Protein AF-A0A8J7HXJ5-F1 (afdb_monomer_lite)

pLDDT: mean 77.42, std 13.67, range [42.78, 91.56]

Radius of gyration: 14.04 Å; chains: 1; bounding box: 28×30×42 Å

Foldseek 3Di:
DPDDDVVNVLVVQLVVLVVVVVVVCVVVPPDDPDDPDLDDPSRLVSLVVVPVVDPDPDPQVSLVVCCVPPCVVVVSRDDPVVSVVSVVD

Organism: NCBI:txid2794033

Structure (mmCIF, N/CA/C/O backbone):
data_AF-A0A8J7HXJ5-F1
#
_entry.id   AF-A0A8J7HXJ5-F1
#
loop_
_atom_site.group_PDB
_atom_site.id
_atom_site.type_symbol
_atom_site.label_atom_id
_atom_site.label_alt_id
_atom_site.label_comp_id
_atom_site.label_asym_id
_atom_site.label_entity_id
_atom_site.label_seq_id
_atom_site.pdbx_PDB_ins_code
_atom_site.Cartn_x
_atom_site.Cartn_y
_atom_site.Cartn_z
_atom_site.occupancy
_atom_site.B_iso_or_equiv
_atom_site.auth_seq_id
_atom_site.auth_comp_id
_atom_site.auth_asym_id
_atom_site.auth_atom_id
_atom_site.pdbx_PDB_model_num
ATOM 1 N N . MET A 1 1 ? 7.612 -16.925 -20.480 1.00 42.78 1 MET A N 1
ATOM 2 C CA . MET A 1 1 ? 7.671 -16.411 -19.096 1.00 42.78 1 MET A CA 1
ATOM 3 C C . MET A 1 1 ? 6.352 -15.718 -18.833 1.00 42.78 1 MET A C 1
ATOM 5 O O . MET A 1 1 ? 6.052 -14.755 -19.520 1.00 42.78 1 MET A O 1
ATOM 9 N N . THR A 1 2 ? 5.516 -16.265 -17.957 1.00 55.53 2 THR A N 1
ATOM 10 C CA . THR A 1 2 ? 4.242 -15.643 -17.576 1.00 55.53 2 THR A CA 1
ATOM 11 C C . THR A 1 2 ? 4.557 -14.404 -16.745 1.00 55.53 2 THR A C 1
ATOM 13 O O . THR A 1 2 ? 4.899 -14.520 -15.570 1.00 55.53 2 THR A O 1
ATOM 16 N N . SER A 1 3 ? 4.534 -13.229 -17.371 1.00 75.69 3 SER A N 1
ATOM 17 C CA . SER A 1 3 ? 4.581 -11.956 -16.655 1.00 75.69 3 SER A CA 1
ATOM 18 C C . SER A 1 3 ? 3.329 -11.866 -15.789 1.00 75.69 3 SER A C 1
ATOM 20 O O . SER A 1 3 ? 2.217 -11.878 -16.316 1.00 75.69 3 SER A O 1
ATOM 22 N N . ILE A 1 4 ? 3.504 -11.849 -14.471 1.00 79.69 4 ILE A N 1
ATOM 23 C CA . ILE A 1 4 ? 2.398 -11.634 -13.539 1.00 79.69 4 ILE A CA 1
ATOM 24 C C . ILE A 1 4 ? 2.001 -10.162 -13.652 1.00 79.69 4 ILE A C 1
ATOM 26 O O . ILE A 1 4 ? 2.864 -9.286 -13.602 1.00 79.69 4 ILE A O 1
ATOM 30 N N . ASP A 1 5 ? 0.709 -9.903 -13.838 1.00 88.19 5 ASP A N 1
ATOM 31 C CA . ASP A 1 5 ? 0.184 -8.543 -13.862 1.00 88.19 5 ASP A CA 1
ATOM 32 C C . ASP A 1 5 ? 0.346 -7.881 -12.488 1.00 88.19 5 ASP A C 1
ATOM 34 O O . ASP A 1 5 ? 0.108 -8.501 -11.446 1.00 88.19 5 ASP A O 1
ATOM 38 N N . LEU A 1 6 ? 0.731 -6.606 -12.481 1.00 86.50 6 LEU A N 1
ATOM 39 C CA . LEU A 1 6 ? 0.958 -5.867 -11.245 1.00 86.50 6 LEU A CA 1
ATOM 40 C C . LEU A 1 6 ? -0.321 -5.769 -10.404 1.00 86.50 6 LEU A C 1
ATOM 42 O O . LEU A 1 6 ? -0.250 -5.860 -9.181 1.00 86.50 6 LEU A O 1
ATOM 46 N N . GLY A 1 7 ? -1.489 -5.673 -11.041 1.00 88.62 7 GLY A N 1
ATOM 47 C CA . GLY A 1 7 ? -2.771 -5.714 -10.352 1.00 88.62 7 GLY A CA 1
ATOM 48 C C . GLY A 1 7 ? -2.967 -7.012 -9.569 1.00 88.62 7 GLY A C 1
ATOM 49 O O . GLY A 1 7 ? -3.345 -6.974 -8.401 1.00 88.62 7 GLY A O 1
ATOM 50 N N . THR A 1 8 ? -2.596 -8.153 -10.158 1.00 90.12 8 THR A N 1
ATOM 51 C CA . THR A 1 8 ? -2.636 -9.458 -9.470 1.00 90.12 8 THR A CA 1
ATOM 52 C C . THR A 1 8 ? -1.712 -9.481 -8.253 1.00 90.12 8 THR A C 1
ATOM 54 O O . THR A 1 8 ? -2.101 -9.976 -7.193 1.00 90.12 8 THR A O 1
ATOM 57 N N . VAL A 1 9 ? -0.503 -8.921 -8.371 1.00 90.06 9 VAL A N 1
ATOM 58 C CA . VAL A 1 9 ? 0.445 -8.815 -7.249 1.00 90.06 9 VAL A CA 1
ATOM 59 C C . VAL A 1 9 ? -0.129 -7.939 -6.135 1.00 90.06 9 VAL A C 1
ATOM 61 O O . VAL A 1 9 ? -0.160 -8.371 -4.985 1.00 90.06 9 VAL A O 1
ATOM 64 N N . ILE A 1 10 ? -0.635 -6.749 -6.474 1.00 89.81 10 ILE A N 1
ATOM 65 C CA . ILE A 1 10 ? -1.227 -5.805 -5.518 1.00 89.81 10 ILE A CA 1
ATOM 66 C C . ILE A 1 10 ? -2.389 -6.461 -4.768 1.00 89.81 10 ILE A C 1
ATOM 68 O O . ILE A 1 10 ? -2.398 -6.451 -3.540 1.00 89.81 10 ILE A O 1
ATOM 72 N N . THR A 1 11 ? -3.341 -7.076 -5.478 1.00 91.06 11 THR A N 1
ATOM 73 C CA . THR A 1 11 ? -4.491 -7.739 -4.846 1.00 91.06 11 THR A CA 1
ATOM 74 C C . THR A 1 11 ? -4.057 -8.915 -3.976 1.00 91.06 11 THR A C 1
ATOM 76 O O . THR A 1 11 ? -4.587 -9.089 -2.883 1.00 91.06 11 THR A O 1
ATOM 79 N N . THR A 1 12 ? -3.068 -9.701 -4.412 1.00 91.56 12 THR A N 1
ATOM 80 C CA . THR A 1 12 ? -2.553 -10.828 -3.618 1.00 91.56 12 THR A CA 1
ATOM 81 C C . THR A 1 12 ? -1.931 -10.341 -2.311 1.00 91.56 12 THR A C 1
ATOM 83 O O . THR A 1 12 ? -2.250 -10.875 -1.250 1.00 91.56 12 THR A O 1
ATOM 86 N N . ILE A 1 13 ? -1.087 -9.304 -2.364 1.00 90.81 13 ILE A N 1
ATOM 87 C CA . ILE A 1 13 ? -0.493 -8.700 -1.163 1.00 90.81 13 ILE A CA 1
ATOM 88 C C . ILE A 1 13 ? -1.597 -8.147 -0.262 1.00 90.81 13 ILE A C 1
ATOM 90 O O . ILE A 1 13 ? -1.601 -8.442 0.931 1.00 90.81 13 ILE A O 1
ATOM 94 N N . PHE A 1 14 ? -2.552 -7.408 -0.831 1.00 90.12 14 PHE A N 1
ATOM 95 C CA . PHE A 1 14 ? -3.653 -6.819 -0.078 1.00 90.12 14 PHE A CA 1
ATOM 96 C C . PHE A 1 14 ? -4.458 -7.875 0.679 1.00 90.12 14 PHE A C 1
ATOM 98 O O . PH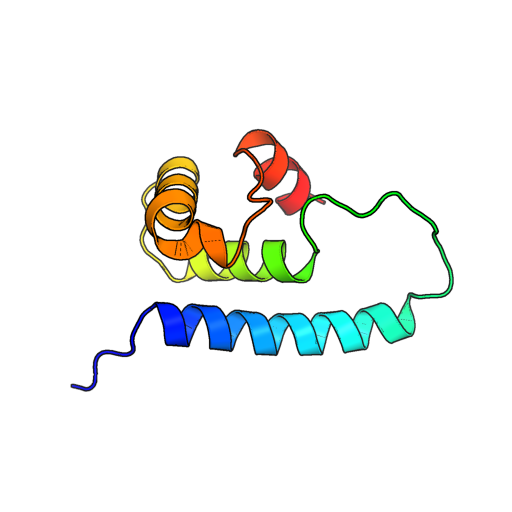E A 1 14 ? -4.659 -7.729 1.877 1.00 90.12 14 PHE A O 1
ATOM 105 N N . VAL A 1 15 ? -4.861 -8.968 0.024 1.00 90.94 15 VAL A N 1
ATOM 106 C CA . VAL A 1 15 ? -5.632 -10.047 0.666 1.00 90.94 15 VAL A CA 1
ATOM 107 C C . VAL A 1 15 ? -4.839 -10.701 1.800 1.00 90.94 15 VAL A C 1
ATOM 109 O O . VAL A 1 15 ? -5.381 -10.914 2.882 1.00 90.94 15 VAL A O 1
ATOM 112 N N . VAL A 1 16 ? -3.546 -10.979 1.594 1.00 90.62 16 VAL A N 1
ATOM 113 C CA . VAL A 1 16 ? -2.687 -11.579 2.632 1.00 90.62 16 VAL A CA 1
ATOM 114 C C . VAL A 1 16 ? -2.535 -10.649 3.839 1.00 90.62 16 VAL A C 1
ATOM 116 O O . VAL A 1 16 ? -2.621 -11.096 4.986 1.00 90.62 16 VAL A O 1
ATOM 119 N N . VAL A 1 17 ? -2.312 -9.357 3.588 1.00 88.81 17 VAL A N 1
ATOM 120 C CA . VAL A 1 17 ? -2.173 -8.336 4.631 1.00 88.81 17 VAL A CA 1
ATOM 121 C C . VAL A 1 17 ? -3.494 -8.121 5.360 1.00 88.81 17 VAL A C 1
ATOM 123 O O . VAL A 1 17 ? -3.499 -8.042 6.586 1.00 88.81 17 VAL A O 1
ATOM 126 N N . ASP A 1 18 ? -4.608 -8.045 4.638 1.00 86.25 18 ASP A N 1
ATOM 127 C CA . ASP A 1 18 ? -5.927 -7.813 5.215 1.00 86.25 18 ASP A CA 1
ATOM 128 C C . ASP A 1 18 ? -6.363 -8.990 6.093 1.00 86.25 18 ASP A C 1
ATOM 130 O O . ASP A 1 18 ? -6.755 -8.779 7.239 1.00 86.25 18 ASP A O 1
ATOM 134 N N . ASP A 1 19 ? -6.162 -10.234 5.650 1.00 87.12 19 ASP A N 1
ATOM 135 C CA . ASP A 1 19 ? -6.411 -11.427 6.468 1.00 87.12 19 ASP A CA 1
ATOM 136 C C . ASP A 1 19 ? -5.581 -11.429 7.760 1.00 87.12 19 ASP A C 1
ATOM 138 O O . ASP A 1 19 ? -6.062 -11.815 8.834 1.00 87.12 19 ASP A O 1
ATOM 142 N N . TRP A 1 20 ? -4.317 -11.011 7.677 1.00 86.75 20 TRP A N 1
ATOM 143 C CA . TRP A 1 20 ? -3.446 -10.892 8.843 1.00 86.75 20 TRP A CA 1
ATOM 144 C C . TRP A 1 20 ? -3.900 -9.763 9.774 1.00 86.75 20 TRP A C 1
ATOM 146 O O . TRP A 1 20 ? -4.003 -9.968 10.987 1.00 86.75 20 TRP A O 1
ATOM 156 N N . CYS A 1 21 ? -4.246 -8.603 9.213 1.00 82.19 21 CYS A N 1
ATOM 157 C CA . CYS A 1 21 ? -4.748 -7.453 9.950 1.00 82.19 21 CYS A CA 1
ATOM 158 C C . CYS A 1 21 ? -6.058 -7.805 10.660 1.00 82.19 21 CYS A C 1
ATOM 160 O O . CYS A 1 21 ? -6.168 -7.601 11.862 1.00 82.19 21 CYS A O 1
ATOM 162 N N . GLN A 1 22 ? -7.010 -8.455 9.988 1.00 79.62 22 GLN A N 1
ATOM 163 C CA . GLN A 1 22 ? -8.253 -8.928 10.597 1.00 79.62 22 GLN A CA 1
ATOM 164 C C . GLN A 1 22 ? -8.008 -9.925 11.739 1.00 79.62 22 GLN A C 1
ATOM 166 O O . GLN A 1 22 ? -8.695 -9.864 12.762 1.00 79.62 22 GLN A O 1
ATOM 171 N N . LYS A 1 23 ? -7.030 -10.834 11.608 1.00 80.62 23 LYS A N 1
ATOM 172 C CA . LYS A 1 23 ? -6.650 -11.761 12.691 1.00 80.62 23 LYS A CA 1
ATOM 173 C C . LYS A 1 23 ? -6.080 -11.021 13.904 1.00 80.62 23 LYS A C 1
ATOM 175 O O . LYS A 1 23 ? -6.416 -11.380 15.030 1.00 80.62 23 LYS A O 1
ATOM 180 N N . GLN A 1 24 ? -5.279 -9.975 13.696 1.00 72.00 24 GLN A N 1
ATOM 181 C CA . GLN A 1 24 ? -4.747 -9.153 14.788 1.00 72.00 24 GLN A CA 1
ATOM 182 C C . GLN A 1 24 ? -5.786 -8.214 15.400 1.00 72.00 24 GLN A C 1
ATOM 184 O O . GLN A 1 24 ? -5.899 -8.124 16.620 1.00 72.00 24 GLN A O 1
ATOM 189 N N . VAL A 1 25 ? -6.588 -7.550 14.570 1.00 60.44 25 VAL A N 1
ATOM 190 C CA . VAL A 1 25 ? -7.651 -6.639 14.995 1.00 60.44 25 VAL A CA 1
ATOM 191 C C . VAL A 1 25 ? -8.682 -7.398 15.823 1.00 60.44 25 VAL A C 1
ATOM 193 O O . VAL A 1 25 ? -9.049 -6.912 16.889 1.00 60.44 25 VAL A O 1
ATOM 196 N N . LYS A 1 26 ? -9.057 -8.637 15.469 1.00 55.72 26 LYS A N 1
ATOM 197 C CA . LYS A 1 26 ? -9.913 -9.487 16.326 1.00 55.72 26 LYS A CA 1
ATOM 198 C C . LYS A 1 26 ? -9.346 -9.712 17.737 1.00 55.72 26 LYS A C 1
ATOM 200 O O . LYS A 1 26 ? -10.126 -9.900 18.663 1.00 55.72 26 LYS A O 1
ATOM 205 N N . SER A 1 27 ? -8.028 -9.624 17.925 1.00 51.44 27 SER A N 1
ATOM 206 C CA . SER A 1 27 ? -7.385 -9.676 19.245 1.00 51.44 27 SER A CA 1
ATOM 207 C C . SER A 1 27 ? -7.349 -8.321 19.977 1.00 51.44 27 SER A C 1
ATOM 209 O O . SER A 1 27 ? -7.088 -8.297 21.177 1.00 51.44 27 SER A O 1
ATOM 211 N N . ILE A 1 28 ? -7.589 -7.199 19.283 1.00 52.75 28 ILE A N 1
ATOM 212 C CA . ILE A 1 28 ? -7.406 -5.815 19.776 1.00 52.75 28 ILE A CA 1
ATOM 213 C C . ILE A 1 28 ? -8.738 -5.022 19.829 1.00 52.75 28 ILE A C 1
ATOM 215 O O . ILE A 1 28 ? -8.810 -3.973 20.474 1.00 52.75 28 ILE A O 1
ATOM 219 N N . THR A 1 29 ? -9.828 -5.521 19.222 1.00 46.72 29 THR A N 1
ATOM 220 C CA . THR A 1 29 ? -11.138 -4.831 19.075 1.00 46.72 29 THR A CA 1
ATOM 221 C C . THR A 1 29 ? -11.964 -4.759 20.374 1.00 46.72 29 THR A C 1
ATOM 223 O O . THR A 1 29 ? -13.160 -5.032 20.385 1.00 46.72 29 THR A O 1
ATOM 226 N N . LEU A 1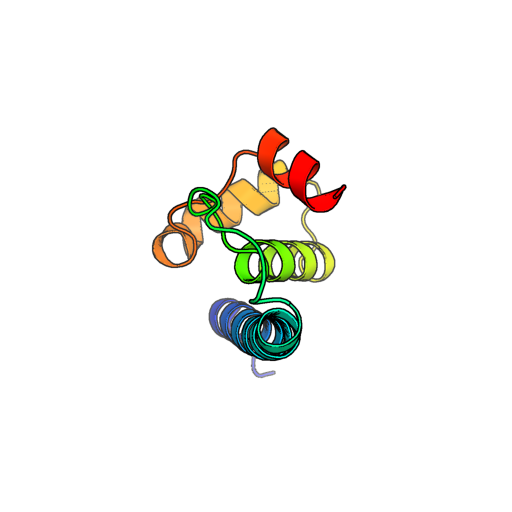 30 ? -11.352 -4.371 21.490 1.00 49.94 30 LEU A N 1
ATOM 227 C CA . LEU A 1 30 ? -12.076 -3.902 22.676 1.00 49.94 30 LEU A CA 1
ATOM 228 C C . LEU A 1 30 ? -12.019 -2.381 22.838 1.00 49.94 30 LEU A C 1
ATOM 230 O O . LEU A 1 30 ? -12.823 -1.822 23.577 1.00 49.94 30 LEU A O 1
ATOM 234 N N . LEU A 1 31 ? -11.111 -1.676 22.159 1.00 47.22 31 LEU A N 1
ATOM 235 C CA . LEU A 1 31 ? -10.835 -0.276 22.482 1.00 47.22 31 LEU A CA 1
ATOM 236 C C . LEU A 1 31 ? -10.502 0.543 21.231 1.00 47.22 31 LEU A C 1
ATOM 238 O O . LEU A 1 31 ? -9.333 0.679 20.881 1.00 47.22 31 LEU A O 1
ATOM 242 N N . LYS A 1 32 ? -11.523 1.160 20.618 1.00 51.22 32 LYS A N 1
ATOM 243 C CA . LYS A 1 32 ? -11.622 2.629 20.435 1.00 51.22 32 LYS A CA 1
ATOM 244 C C . LYS A 1 32 ? -12.611 2.999 19.315 1.00 51.22 32 LYS A C 1
ATOM 246 O O . LYS A 1 32 ? -12.358 2.679 18.156 1.00 51.22 32 LYS A O 1
ATOM 251 N N . PRO A 1 33 ? -13.669 3.776 19.613 1.00 43.81 33 PRO A N 1
ATOM 252 C CA . PRO A 1 33 ? -14.434 4.496 18.603 1.00 43.81 33 PRO A CA 1
ATOM 253 C C . PRO A 1 33 ? -13.623 5.731 18.180 1.00 43.81 33 PRO A C 1
ATOM 255 O O . PRO A 1 33 ? -13.864 6.850 18.621 1.00 43.81 33 PRO A O 1
ATOM 258 N N . GLY A 1 34 ? -12.570 5.508 17.399 1.00 45.28 34 GLY A N 1
ATOM 259 C CA . GLY A 1 34 ? -11.797 6.570 16.766 1.00 45.28 34 GLY A CA 1
ATOM 260 C C . GLY A 1 34 ? -12.293 6.775 15.343 1.00 45.28 34 GLY A C 1
ATOM 261 O O . GLY A 1 34 ? -12.508 5.796 14.634 1.00 45.28 34 GLY A O 1
ATOM 262 N N . VAL A 1 35 ? -12.483 8.038 14.953 1.00 46.50 35 VAL A N 1
ATOM 263 C CA . VAL A 1 35 ? -12.745 8.504 13.578 1.00 46.50 35 VAL A CA 1
ATOM 264 C C . VAL A 1 35 ? -12.087 7.567 12.563 1.00 46.50 35 VAL A C 1
ATOM 266 O O . VAL A 1 35 ? -10.879 7.341 12.661 1.00 46.50 35 VAL A O 1
ATOM 269 N N . LYS A 1 36 ? -12.876 7.016 11.623 1.00 51.69 36 LYS A N 1
ATOM 270 C CA . LYS A 1 36 ? -12.367 6.145 10.552 1.00 51.69 36 LYS A CA 1
ATOM 271 C C . LYS A 1 36 ? -11.128 6.809 9.957 1.00 51.69 36 LYS A C 1
ATOM 273 O O . LYS A 1 36 ? -11.218 7.921 9.438 1.00 51.69 36 LYS A O 1
ATOM 278 N N . ALA A 1 37 ? -9.972 6.167 10.109 1.00 55.78 37 ALA A N 1
ATOM 279 C CA . ALA A 1 37 ? -8.760 6.631 9.460 1.00 55.78 37 ALA A CA 1
ATOM 280 C C . ALA A 1 37 ? -9.047 6.726 7.956 1.00 55.78 37 ALA A C 1
ATOM 282 O O . ALA A 1 37 ? -9.693 5.830 7.417 1.00 55.78 37 ALA A O 1
ATOM 283 N N . SER A 1 38 ? -8.612 7.808 7.298 1.00 65.19 38 SER A N 1
ATOM 284 C CA . SER A 1 38 ? -8.861 7.988 5.861 1.00 65.19 38 SER A CA 1
ATOM 285 C C . SER A 1 38 ? -8.383 6.777 5.056 1.00 65.19 38 SER A C 1
ATOM 287 O O . SER A 1 38 ? -9.049 6.383 4.112 1.00 65.19 38 SER A O 1
ATOM 289 N N . MET A 1 39 ? -7.297 6.140 5.496 1.00 73.25 39 MET A N 1
ATOM 290 C CA . MET A 1 39 ? -6.782 4.882 4.968 1.00 73.25 39 MET A CA 1
ATOM 291 C C . MET A 1 39 ? -6.662 3.857 6.106 1.00 73.25 39 MET A C 1
ATOM 293 O O . MET A 1 39 ? -6.263 4.214 7.222 1.00 73.25 39 MET A O 1
ATOM 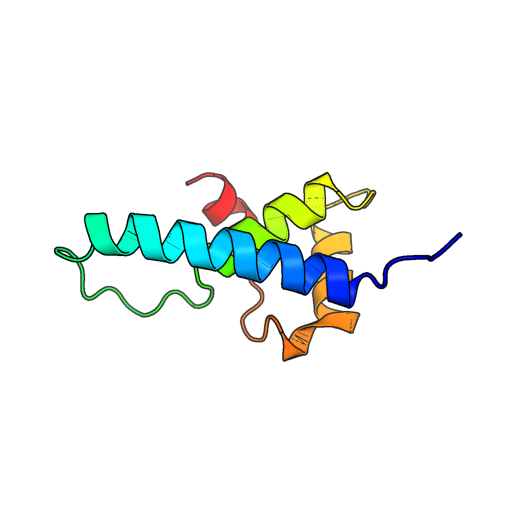297 N N . SER A 1 40 ? -7.034 2.611 5.827 1.00 76.00 40 SER A N 1
ATOM 298 C CA . SER A 1 40 ? -6.922 1.464 6.729 1.00 76.00 40 SER A CA 1
ATOM 299 C C . SER A 1 40 ? -5.468 1.013 6.898 1.00 76.00 40 SER A C 1
ATOM 301 O O . SER A 1 40 ? -4.616 1.245 6.039 1.00 76.00 40 SER A O 1
ATOM 303 N N . ASP A 1 41 ? -5.166 0.356 8.018 1.00 78.75 41 ASP A N 1
ATOM 304 C CA . ASP A 1 41 ? -3.804 -0.114 8.289 1.00 78.75 41 ASP A CA 1
ATOM 305 C C . ASP A 1 41 ? -3.365 -1.202 7.283 1.00 78.75 41 ASP A C 1
ATOM 307 O O . ASP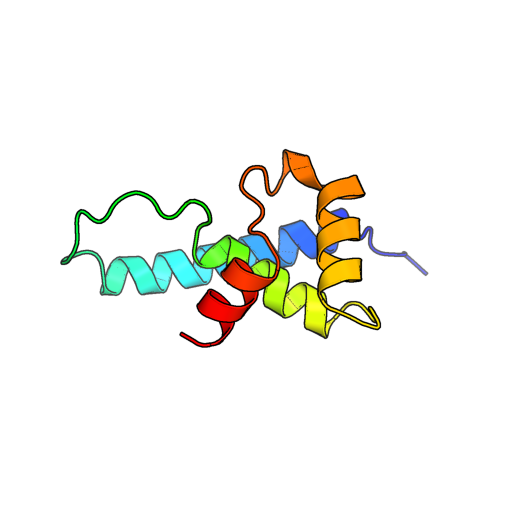 A 1 41 ? -2.185 -1.271 6.936 1.00 78.75 41 ASP A O 1
ATOM 311 N N . SER A 1 42 ? -4.307 -1.989 6.738 1.00 82.00 42 SER A N 1
ATOM 312 C CA . SER A 1 42 ? -4.029 -2.974 5.685 1.00 82.00 42 SER A CA 1
ATOM 313 C C . SER A 1 42 ? -3.647 -2.326 4.349 1.00 82.00 42 SER A C 1
ATOM 315 O O . SER A 1 42 ? -2.697 -2.775 3.704 1.00 82.00 42 SER A O 1
ATOM 317 N N . GLU A 1 43 ? -4.293 -1.227 3.953 1.00 84.88 43 GLU A N 1
ATOM 318 C CA . GLU A 1 43 ? -3.894 -0.446 2.770 1.00 84.88 43 GLU A CA 1
ATOM 319 C C . GLU A 1 43 ? -2.481 0.138 2.925 1.00 84.88 43 GLU A C 1
ATOM 321 O O . GLU A 1 43 ? -1.665 0.034 2.008 1.00 84.88 43 GLU A O 1
ATOM 326 N N . ILE A 1 44 ? -2.157 0.699 4.097 1.00 84.56 44 ILE A N 1
ATOM 327 C CA . ILE A 1 44 ? -0.829 1.277 4.366 1.00 84.56 44 ILE A CA 1
ATOM 328 C C . ILE A 1 44 ? 0.256 0.199 4.284 1.00 84.56 44 ILE A C 1
ATOM 330 O O . ILE A 1 44 ? 1.267 0.403 3.614 1.00 84.56 44 ILE A O 1
ATOM 334 N N . MET A 1 45 ? 0.042 -0.956 4.922 1.00 86.12 45 MET A N 1
ATOM 335 C CA . MET A 1 45 ? 0.980 -2.083 4.860 1.00 86.12 45 MET A CA 1
ATOM 336 C C . MET A 1 45 ? 1.153 -2.619 3.440 1.00 86.12 45 MET A C 1
ATOM 338 O O . MET A 1 45 ? 2.272 -2.918 3.031 1.00 86.12 45 MET A O 1
ATOM 342 N N . THR A 1 46 ? 0.069 -2.696 2.668 1.00 90.00 46 THR A N 1
ATOM 343 C CA . THR A 1 46 ? 0.123 -3.126 1.265 1.00 90.00 46 THR A CA 1
ATOM 344 C C . THR A 1 46 ? 1.006 -2.190 0.441 1.00 90.00 46 THR A C 1
ATOM 346 O O . THR A 1 46 ? 1.874 -2.653 -0.297 1.00 90.00 46 THR A O 1
ATOM 349 N N . LEU A 1 47 ? 0.835 -0.873 0.596 1.00 88.75 47 LEU A N 1
ATOM 350 C CA . LEU A 1 47 ? 1.650 0.128 -0.097 1.00 88.75 47 LEU A CA 1
ATOM 351 C C . LEU A 1 47 ? 3.113 0.113 0.354 1.00 88.75 47 LEU A C 1
ATOM 353 O O . LEU A 1 47 ? 3.995 0.265 -0.486 1.00 88.75 47 LEU A O 1
ATOM 357 N N . ALA A 1 48 ? 3.373 -0.097 1.646 1.00 87.44 48 ALA A N 1
ATOM 358 C CA . ALA A 1 48 ? 4.727 -0.233 2.174 1.00 87.44 48 ALA A CA 1
ATOM 359 C C . ALA A 1 48 ? 5.455 -1.427 1.537 1.00 87.44 48 ALA A C 1
ATOM 361 O O . ALA A 1 48 ? 6.553 -1.274 1.014 1.00 87.44 48 ALA A O 1
ATOM 362 N N . LEU A 1 49 ? 4.799 -2.591 1.488 1.00 89.25 49 LEU A N 1
ATOM 363 C CA . LEU A 1 49 ? 5.356 -3.781 0.844 1.00 89.25 49 LEU A CA 1
ATOM 364 C C . LEU A 1 49 ? 5.580 -3.555 -0.653 1.00 89.25 49 LEU A C 1
ATOM 366 O O . LEU A 1 49 ? 6.639 -3.879 -1.177 1.00 89.25 49 LEU A O 1
ATOM 370 N N . LEU A 1 50 ? 4.612 -2.970 -1.357 1.00 89.06 50 LEU A N 1
ATOM 371 C CA . LEU A 1 50 ? 4.766 -2.663 -2.781 1.00 89.06 50 LEU A CA 1
ATOM 372 C C . LEU A 1 50 ? 5.937 -1.718 -3.055 1.00 89.06 50 LEU A C 1
ATOM 374 O O . LEU A 1 50 ? 6.598 -1.871 -4.077 1.00 89.06 50 LEU A O 1
ATOM 378 N N . MET A 1 51 ? 6.201 -0.771 -2.157 1.00 86.75 51 MET A N 1
ATOM 379 C CA . MET A 1 51 ? 7.346 0.128 -2.262 1.00 86.75 51 MET A CA 1
ATOM 380 C C . MET A 1 51 ? 8.684 -0.613 -2.109 1.00 86.75 51 MET A C 1
ATOM 382 O O . MET A 1 51 ? 9.640 -0.246 -2.785 1.00 86.75 51 MET A O 1
ATOM 386 N N . ASP A 1 52 ? 8.740 -1.675 -1.299 1.00 85.38 52 ASP A N 1
ATOM 387 C CA . ASP A 1 52 ? 9.925 -2.538 -1.184 1.00 85.38 52 ASP A CA 1
ATOM 388 C C . ASP A 1 52 ? 10.115 -3.444 -2.415 1.00 85.38 52 ASP A C 1
ATOM 390 O O . ASP A 1 52 ? 11.244 -3.726 -2.821 1.00 85.38 52 ASP A O 1
ATOM 394 N N . TYR A 1 53 ? 9.020 -3.914 -3.025 1.00 84.62 53 TYR A N 1
ATOM 395 C CA . TYR A 1 53 ? 9.071 -4.817 -4.183 1.00 84.62 53 TYR A CA 1
ATOM 396 C C . TYR A 1 53 ? 9.244 -4.099 -5.527 1.00 84.62 53 TYR A C 1
ATOM 398 O O . TYR A 1 53 ? 9.789 -4.683 -6.467 1.00 84.62 53 TYR A O 1
ATOM 406 N N . LEU A 1 54 ? 8.761 -2.862 -5.655 1.00 84.94 54 LEU A N 1
ATOM 407 C CA . LEU A 1 54 ? 8.837 -2.096 -6.895 1.00 84.94 54 LEU A CA 1
ATOM 408 C C . LEU A 1 54 ? 10.036 -1.141 -6.862 1.00 84.94 54 LEU A C 1
ATOM 410 O O . LEU A 1 54 ? 10.154 -0.346 -5.933 1.00 84.94 54 LEU A O 1
ATOM 414 N N . PRO A 1 55 ? 10.897 -1.138 -7.895 1.00 82.06 55 PRO A N 1
ATOM 415 C CA . PRO A 1 55 ? 12.105 -0.320 -7.918 1.00 82.06 55 PRO A CA 1
ATOM 416 C C . PRO A 1 55 ? 11.784 1.142 -8.271 1.00 82.06 55 PRO A C 1
ATOM 418 O O . PRO A 1 55 ? 12.164 1.638 -9.332 1.00 82.06 55 PRO A O 1
ATOM 421 N N . PHE A 1 56 ? 11.065 1.845 -7.396 1.00 83.56 56 PHE A N 1
ATOM 422 C CA . PHE A 1 56 ? 10.849 3.284 -7.527 1.00 83.56 56 PHE A CA 1
ATOM 423 C C . PHE A 1 56 ? 11.969 4.061 -6.824 1.00 83.56 56 PHE A C 1
ATOM 425 O O . PHE A 1 56 ? 12.318 3.748 -5.688 1.00 83.56 56 PHE A O 1
ATOM 432 N N . PRO A 1 57 ? 12.512 5.123 -7.444 1.00 77.19 57 PRO A N 1
ATOM 433 C CA . PRO A 1 57 ? 13.602 5.907 -6.860 1.00 77.19 57 PRO A CA 1
ATOM 434 C C . PRO A 1 57 ? 13.141 6.838 -5.725 1.00 77.19 57 PRO A C 1
ATOM 436 O O . PRO A 1 57 ? 13.972 7.468 -5.077 1.00 77.19 57 PRO A O 1
ATOM 439 N N . GLY A 1 58 ? 11.831 6.960 -5.483 1.00 81.44 58 GLY A N 1
ATOM 440 C CA . GLY A 1 58 ? 11.303 7.754 -4.379 1.00 81.44 58 GLY A CA 1
ATOM 441 C C . GLY A 1 58 ? 9.811 7.551 -4.129 1.00 81.44 58 GLY A C 1
ATOM 442 O O . GLY A 1 58 ? 9.036 7.266 -5.045 1.00 81.44 58 GLY A O 1
ATOM 443 N N . GLU A 1 59 ? 9.410 7.774 -2.878 1.00 83.62 59 GLU A N 1
ATOM 444 C CA . GLU A 1 59 ? 8.034 7.615 -2.386 1.00 83.62 59 GLU A CA 1
ATOM 445 C C . GLU A 1 59 ? 7.028 8.442 -3.193 1.00 83.62 59 GLU A C 1
ATOM 447 O O . GLU A 1 59 ? 5.947 7.964 -3.519 1.00 83.62 59 GLU A O 1
ATOM 452 N N . THR A 1 60 ? 7.381 9.678 -3.563 1.00 84.25 60 THR A N 1
ATOM 453 C CA . THR A 1 60 ? 6.502 10.570 -4.332 1.00 84.25 60 THR A CA 1
ATOM 454 C C . THR A 1 60 ? 6.172 9.994 -5.709 1.00 84.25 60 THR A C 1
ATOM 456 O O . THR A 1 60 ? 5.036 10.106 -6.164 1.00 84.25 60 THR A O 1
ATOM 459 N N . GLN A 1 61 ? 7.149 9.365 -6.374 1.00 85.62 61 GLN A N 1
ATOM 460 C CA . GLN A 1 61 ? 6.940 8.756 -7.689 1.00 85.62 61 GLN A CA 1
ATOM 461 C C . GLN A 1 61 ? 6.095 7.489 -7.576 1.00 85.62 61 GLN A C 1
ATOM 463 O O . GLN A 1 61 ? 5.185 7.300 -8.378 1.00 85.62 61 GLN A O 1
ATOM 468 N N . PHE A 1 62 ? 6.340 6.674 -6.547 1.00 88.75 62 PHE A N 1
ATOM 469 C CA . PHE A 1 6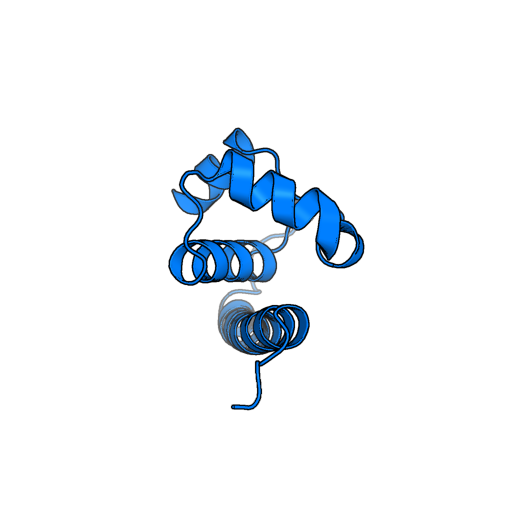2 ? 5.513 5.510 -6.242 1.00 88.75 62 PHE A CA 1
ATOM 470 C C . PHE A 1 62 ? 4.057 5.909 -5.951 1.00 88.75 62 PHE A C 1
ATOM 472 O O . PHE A 1 62 ? 3.137 5.406 -6.591 1.00 88.75 62 PHE A O 1
ATOM 479 N N . LEU A 1 63 ? 3.830 6.869 -5.049 1.00 86.31 63 LEU A N 1
ATOM 480 C CA . LEU A 1 63 ? 2.483 7.345 -4.720 1.00 86.31 63 LEU A CA 1
ATOM 481 C C . LEU A 1 63 ? 1.798 7.991 -5.933 1.00 86.31 63 LEU A C 1
ATOM 483 O O . LEU A 1 63 ? 0.608 7.776 -6.150 1.00 86.31 63 LEU A O 1
ATOM 487 N N . GLY A 1 64 ? 2.541 8.732 -6.760 1.00 87.50 64 GLY A N 1
ATOM 488 C CA . GLY A 1 64 ? 2.044 9.264 -8.030 1.00 87.50 64 GLY A CA 1
ATOM 489 C C . GLY A 1 64 ? 1.641 8.164 -9.015 1.00 87.50 64 GLY A C 1
ATOM 490 O O . GLY A 1 64 ? 0.587 8.257 -9.642 1.00 87.50 64 GLY A O 1
ATOM 491 N N . PHE A 1 65 ? 2.430 7.092 -9.106 1.00 88.88 65 PHE A N 1
ATOM 492 C CA . PHE A 1 65 ? 2.127 5.929 -9.935 1.00 88.88 65 PHE A CA 1
ATOM 493 C C . PHE A 1 65 ? 0.858 5.203 -9.465 1.00 88.88 65 PHE A C 1
ATOM 495 O O . PHE A 1 65 ? -0.022 4.932 -10.285 1.00 88.88 65 PHE A O 1
ATOM 502 N N . ILE A 1 66 ? 0.719 4.953 -8.159 1.00 88.69 66 ILE A N 1
ATOM 503 C CA . ILE A 1 66 ? -0.489 4.348 -7.580 1.00 88.69 66 ILE A CA 1
ATOM 504 C C . ILE A 1 66 ? -1.707 5.244 -7.815 1.00 88.69 66 ILE A C 1
ATOM 506 O O . ILE A 1 66 ? -2.749 4.762 -8.250 1.00 88.69 66 ILE A O 1
ATOM 510 N N . ARG A 1 67 ? -1.573 6.559 -7.620 1.00 86.81 67 ARG A N 1
ATOM 511 C CA . ARG A 1 67 ? -2.650 7.522 -7.882 1.00 86.81 67 ARG A CA 1
ATOM 512 C C . ARG A 1 67 ? -3.043 7.598 -9.361 1.00 86.81 67 ARG A C 1
ATOM 514 O O . ARG A 1 67 ? -4.190 7.893 -9.661 1.00 86.81 67 ARG A O 1
ATOM 521 N N . GLY A 1 68 ? -2.117 7.367 -10.287 1.00 87.62 68 GLY A N 1
ATOM 522 C CA . GLY A 1 68 ? -2.410 7.389 -11.722 1.00 87.62 68 GLY A CA 1
ATOM 523 C C . GLY A 1 68 ? -3.063 6.107 -12.242 1.00 87.62 68 GLY A C 1
ATOM 524 O O . GLY A 1 68 ? -3.887 6.179 -13.146 1.00 87.62 68 GLY A O 1
ATOM 525 N N . ASN A 1 69 ? -2.703 4.948 -11.679 1.00 87.38 69 ASN A N 1
ATOM 526 C CA . ASN A 1 69 ? -3.060 3.639 -12.246 1.00 87.38 69 ASN A CA 1
ATOM 527 C C . ASN A 1 69 ? -4.028 2.822 -11.376 1.00 87.38 69 ASN A C 1
ATOM 529 O O . ASN A 1 69 ? -4.744 1.977 -11.897 1.00 87.38 69 ASN A O 1
ATOM 533 N N . TYR A 1 70 ? -4.057 3.068 -10.065 1.00 87.06 70 TYR A N 1
ATOM 534 C CA . TYR A 1 70 ? -4.775 2.251 -9.078 1.00 87.06 70 TYR A CA 1
ATOM 535 C C . TYR A 1 70 ? -5.568 3.099 -8.072 1.00 87.06 70 TYR A C 1
ATOM 537 O O . TYR A 1 70 ? -5.865 2.647 -6.966 1.00 87.06 70 TYR A O 1
ATOM 545 N N . PHE A 1 71 ? -5.933 4.334 -8.434 1.00 83.44 71 PHE A N 1
ATOM 546 C CA . PHE A 1 71 ? -6.705 5.224 -7.558 1.00 83.44 71 PHE A CA 1
ATOM 547 C C . PHE A 1 71 ? -8.047 4.625 -7.132 1.00 83.44 71 PHE A C 1
ATOM 549 O O . PHE A 1 71 ? -8.458 4.807 -5.992 1.00 83.44 71 PHE A O 1
ATOM 556 N N . GLU A 1 72 ? -8.705 3.869 -8.014 1.00 83.38 72 GLU A N 1
ATOM 557 C CA . GLU A 1 72 ? -9.975 3.204 -7.700 1.00 83.38 72 GLU A CA 1
ATOM 558 C C . GLU A 1 72 ? -9.846 2.190 -6.555 1.00 83.38 72 GLU A C 1
ATOM 560 O O . GLU A 1 72 ? -10.813 1.946 -5.838 1.00 83.38 72 GLU A O 1
ATOM 565 N N . TRP A 1 73 ? -8.656 1.615 -6.364 1.00 82.88 73 TRP A N 1
ATOM 566 C CA . TRP A 1 73 ? -8.383 0.649 -5.297 1.00 82.88 73 TRP A CA 1
ATOM 567 C C . TRP A 1 73 ? -7.935 1.327 -4.003 1.00 82.88 73 TR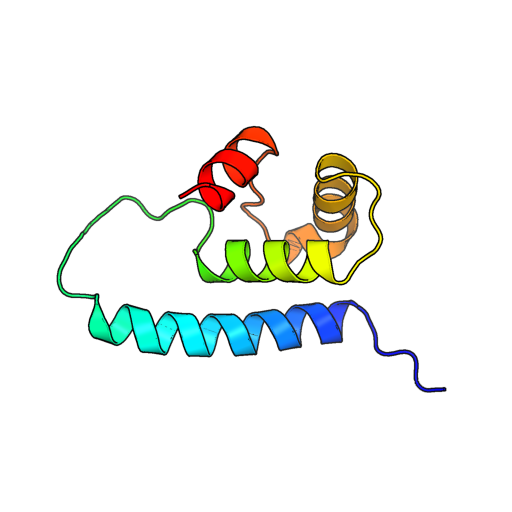P A C 1
ATOM 569 O O . TRP A 1 73 ? -8.165 0.788 -2.927 1.00 82.88 73 TRP A O 1
ATOM 579 N N . PHE A 1 74 ? -7.348 2.523 -4.103 1.00 83.38 74 PHE A N 1
ATOM 580 C CA . PHE A 1 74 ? -6.899 3.334 -2.970 1.00 83.38 74 PHE A CA 1
ATOM 581 C C . PHE A 1 74 ? -7.515 4.745 -3.035 1.00 83.38 74 PHE A C 1
ATOM 583 O O . PHE A 1 74 ? -6.788 5.731 -3.203 1.00 83.38 74 PHE A O 1
ATOM 590 N N . PRO A 1 75 ? -8.849 4.884 -2.897 1.00 76.31 75 PRO A N 1
ATOM 591 C CA . PRO A 1 75 ? -9.545 6.155 -3.128 1.00 76.31 75 PRO A CA 1
ATOM 592 C C . PRO A 1 75 ? -9.149 7.249 -2.127 1.00 76.31 75 PRO A C 1
ATOM 594 O O . PRO A 1 75 ? -9.239 8.438 -2.426 1.00 76.31 75 PRO A O 1
ATOM 597 N N . ASN A 1 76 ? -8.672 6.852 -0.946 1.00 79.56 76 ASN A N 1
ATOM 598 C CA . ASN A 1 76 ? -8.224 7.752 0.112 1.00 79.56 76 ASN A CA 1
ATOM 599 C C . ASN A 1 76 ? -6.692 7.778 0.245 1.00 79.56 76 ASN A C 1
ATOM 601 O O . ASN A 1 76 ? -6.168 7.879 1.360 1.00 79.56 76 ASN A O 1
ATOM 605 N N . LEU A 1 77 ? -5.972 7.644 -0.877 1.00 79.31 77 LEU A N 1
ATOM 606 C CA . LEU A 1 77 ? -4.510 7.665 -0.900 1.00 79.31 77 LEU A CA 1
ATOM 607 C C . LEU A 1 77 ? -3.973 8.894 -0.153 1.00 79.31 77 LEU A C 1
ATOM 609 O O . LEU A 1 77 ? -4.297 10.037 -0.479 1.00 79.31 77 LEU A O 1
ATOM 613 N N . LEU A 1 78 ? -3.158 8.641 0.869 1.00 77.75 78 LEU A N 1
ATOM 614 C CA . LEU A 1 78 ? -2.572 9.687 1.695 1.00 77.75 78 LEU A CA 1
ATOM 615 C C . LEU A 1 78 ? -1.512 10.474 0.913 1.00 77.75 78 LEU A C 1
ATOM 617 O O . LEU A 1 78 ? -0.736 9.904 0.146 1.00 77.75 78 LEU A O 1
ATOM 621 N N . ASP A 1 79 ? -1.418 11.778 1.181 1.00 75.38 79 ASP A N 1
ATOM 622 C CA . ASP A 1 79 ? -0.275 12.579 0.736 1.00 75.38 79 ASP A CA 1
ATOM 623 C C . ASP A 1 79 ? 1.024 12.070 1.378 1.00 75.38 79 ASP A C 1
ATOM 625 O O . ASP A 1 79 ? 1.015 11.561 2.504 1.00 75.38 79 ASP A O 1
ATOM 629 N N . GLN A 1 80 ? 2.162 12.282 0.708 1.00 74.25 80 GLN A N 1
ATOM 630 C CA . GLN A 1 80 ? 3.476 11.783 1.140 1.00 74.25 80 GLN A CA 1
ATOM 631 C C . GLN A 1 80 ? 3.786 12.080 2.618 1.00 74.25 80 GLN A C 1
ATOM 633 O O . GLN A 1 80 ? 4.259 11.209 3.344 1.00 74.25 80 GLN A O 1
ATOM 638 N N . SER A 1 81 ? 3.482 13.289 3.107 1.00 74.56 81 SER A N 1
ATOM 639 C CA . SER A 1 81 ? 3.749 13.641 4.510 1.00 74.56 81 SER A CA 1
ATOM 640 C C . SER A 1 81 ? 2.890 12.837 5.496 1.00 74.56 81 SER A C 1
ATOM 642 O O . SER A 1 81 ? 3.359 12.462 6.573 1.00 74.56 81 SER A O 1
ATOM 644 N N . GLN A 1 82 ? 1.642 12.533 5.127 1.00 77.12 82 GLN A N 1
ATOM 645 C CA . GLN A 1 82 ? 0.724 11.743 5.942 1.00 77.12 82 GLN A CA 1
ATOM 646 C C . GLN A 1 82 ? 1.094 10.260 5.910 1.00 77.12 82 GLN A C 1
ATOM 648 O O . GLN A 1 82 ? 1.068 9.615 6.961 1.00 77.12 82 GLN A O 1
ATOM 653 N N . PHE A 1 83 ? 1.483 9.756 4.736 1.00 77.50 83 PHE A N 1
ATOM 654 C CA . PHE A 1 83 ? 1.986 8.399 4.548 1.00 77.50 83 PHE A CA 1
ATOM 655 C C . PHE A 1 83 ? 3.247 8.158 5.390 1.00 77.50 83 PHE A C 1
ATOM 657 O O . PHE A 1 83 ? 3.268 7.259 6.230 1.00 77.50 83 PHE A O 1
ATOM 664 N N . ASN A 1 84 ? 4.233 9.054 5.316 1.00 75.75 84 ASN A N 1
ATOM 665 C CA . ASN A 1 84 ? 5.477 8.937 6.085 1.00 75.75 84 ASN A CA 1
ATOM 666 C C . ASN A 1 84 ? 5.258 9.041 7.595 1.00 75.75 84 ASN A C 1
ATOM 668 O O . ASN A 1 84 ? 5.934 8.376 8.378 1.00 75.75 84 ASN A O 1
ATOM 672 N N . ARG A 1 85 ? 4.290 9.853 8.037 1.00 76.56 85 ARG A N 1
ATOM 673 C CA . ARG A 1 85 ? 3.912 9.916 9.454 1.00 76.56 85 ARG A CA 1
ATOM 674 C C . ARG A 1 85 ? 3.303 8.600 9.944 1.00 76.56 85 ARG A C 1
ATOM 676 O O . ARG A 1 85 ? 3.440 8.289 11.122 1.00 76.56 85 ARG A O 1
ATOM 683 N N . ARG A 1 86 ? 2.598 7.870 9.076 1.00 71.88 86 ARG A N 1
ATOM 684 C CA . ARG A 1 86 ? 1.989 6.574 9.396 1.00 71.88 86 ARG A CA 1
ATOM 685 C C . ARG A 1 86 ? 2.998 5.434 9.360 1.00 71.88 86 ARG A C 1
ATOM 687 O O . ARG A 1 86 ? 2.968 4.638 10.279 1.00 71.88 86 ARG A O 1
ATOM 694 N N . LEU A 1 87 ? 3.916 5.414 8.394 1.00 70.38 87 LEU A N 1
ATOM 695 C CA . LEU A 1 87 ? 4.998 4.421 8.339 1.00 70.38 87 LEU A CA 1
ATOM 696 C C . LEU A 1 87 ? 5.910 4.438 9.572 1.00 70.38 87 LEU A C 1
ATOM 698 O O . LEU A 1 87 ? 6.500 3.425 9.922 1.00 70.38 87 LEU A O 1
ATOM 702 N N . ARG A 1 88 ? 6.059 5.601 10.217 1.00 72.31 88 ARG A N 1
ATOM 703 C CA . ARG A 1 88 ? 6.890 5.759 11.421 1.00 72.31 88 ARG A CA 1
ATOM 704 C C . ARG A 1 88 ? 6.190 5.372 12.727 1.00 72.31 88 ARG A C 1
ATOM 706 O O . ARG A 1 88 ? 6.850 5.410 13.764 1.00 72.31 88 ARG A O 1
ATOM 713 N N . LYS A 1 89 ? 4.876 5.137 12.708 1.00 61.22 89 LYS A N 1
ATOM 714 C CA . LYS A 1 89 ? 4.102 4.754 13.897 1.00 61.22 89 LYS A CA 1
ATOM 715 C C . LYS A 1 89 ? 4.050 3.246 14.034 1.00 61.22 89 LYS A C 1
ATOM 717 O O . LYS A 1 89 ? 4.097 2.810 15.202 1.00 61.22 89 LYS A O 1
#

Secondary structure (DSSP, 8-state):
-----HHHHHHHHHHHHHHHHHHHHHHHTTS------SS-HHHHHHHHHHHHHS--S-HHHHHHHHHHHSTTT-TTPPPHHHHHHHHT-

Sequence (89 aa):
MTSIDLGTVITTIFVVVDDWCQKQVKSITLLKPGVKASMSDSEIMTLALLMDYLPFPGETQFLGFIRGNYFEWFPNLLDQSQFNRRLRK